Protein AF-A0A183LFC0-F1 (afdb_monomer_lite)

Foldseek 3Di:
DDDDDDPPPPPPVLVQAEAEAEEEDEDEQQPKDKAWDDDPDPDDPVVCVVCVGPIDIDGRDHQVNFAKDWDWDDDPSYIYIYIYGYHYDDDCPPPVPVPDDD

Sequence (102 aa):
MYIKTSTYVSLIEVTRNVYKTNMNISVKNGSMAELSCPIDIVLTRKDLLKTKALSLFLRPTLPDDEGEYRCTLTLKDRIHVHTVSLNISGKFINMILQNISM

Structure (mmCIF, N/CA/C/O backbone):
data_AF-A0A183LFC0-F1
#
_entry.id   AF-A0A183LFC0-F1
#
loop_
_atom_site.group_PDB
_atom_site.id
_atom_site.type_symbol
_atom_site.label_atom_id
_atom_site.label_alt_id
_atom_site.label_comp_id
_atom_site.label_asym_id
_atom_site.label_entity_id
_atom_site.label_seq_id
_atom_site.pdbx_PDB_ins_code
_atom_site.Cartn_x
_atom_site.Cartn_y
_atom_site.Cartn_z
_atom_site.occupancy
_atom_site.B_iso_or_equiv
_atom_site.auth_seq_id
_atom_site.auth_comp_id
_atom_site.auth_asym_id
_atom_site.auth_atom_id
_atom_site.pdbx_PDB_model_num
ATOM 1 N N . MET A 1 1 ? 7.400 -8.400 -62.452 1.00 34.62 1 MET A N 1
ATOM 2 C CA . MET A 1 1 ? 8.315 -7.851 -61.428 1.00 34.62 1 MET A CA 1
ATOM 3 C C . MET A 1 1 ? 7.450 -7.322 -60.295 1.00 34.62 1 MET A C 1
ATOM 5 O O . MET A 1 1 ? 6.806 -6.304 -60.482 1.00 34.62 1 MET A O 1
ATOM 9 N N . TYR A 1 2 ? 7.342 -8.053 -59.184 1.00 32.81 2 TYR A N 1
ATOM 10 C CA . TYR A 1 2 ? 6.585 -7.617 -58.005 1.00 32.81 2 TYR A CA 1
ATOM 11 C C . TYR A 1 2 ? 7.564 -7.499 -56.839 1.00 32.81 2 TYR A C 1
ATOM 13 O O . TYR A 1 2 ? 8.237 -8.468 -56.491 1.00 32.81 2 TYR A O 1
ATOM 21 N N . ILE A 1 3 ? 7.696 -6.288 -56.299 1.00 37.09 3 ILE A N 1
ATOM 22 C CA . ILE A 1 3 ? 8.578 -5.979 -55.173 1.00 37.09 3 ILE A CA 1
ATOM 23 C C . ILE A 1 3 ? 7.860 -6.412 -53.891 1.00 37.09 3 ILE A C 1
ATOM 25 O O . ILE A 1 3 ? 6.757 -5.959 -53.602 1.00 37.09 3 ILE A O 1
ATOM 29 N N . LYS A 1 4 ? 8.493 -7.312 -53.136 1.00 33.03 4 LYS A N 1
ATOM 30 C CA . LYS A 1 4 ? 8.038 -7.806 -51.834 1.00 33.03 4 LYS A CA 1
ATOM 31 C C . LYS A 1 4 ? 8.507 -6.813 -50.764 1.00 33.03 4 LYS A C 1
ATOM 33 O O . LYS A 1 4 ? 9.683 -6.817 -50.412 1.00 33.03 4 LYS A O 1
ATOM 38 N N . THR A 1 5 ? 7.635 -5.945 -50.259 1.00 35.81 5 THR A N 1
ATOM 39 C CA . THR A 1 5 ? 7.967 -5.091 -49.109 1.00 35.81 5 THR A CA 1
ATOM 40 C C . THR A 1 5 ? 7.733 -5.866 -47.817 1.00 35.81 5 THR A C 1
ATOM 42 O O . THR A 1 5 ? 6.610 -6.072 -47.371 1.00 35.81 5 THR A O 1
ATOM 45 N N . SER A 1 6 ? 8.829 -6.337 -47.225 1.00 36.72 6 SER A N 1
ATOM 46 C CA . SER A 1 6 ? 8.856 -6.873 -45.866 1.00 36.72 6 SER A CA 1
ATOM 47 C C . SER A 1 6 ? 8.892 -5.698 -44.888 1.00 36.72 6 SER A C 1
ATOM 49 O O . SER A 1 6 ? 9.941 -5.085 -44.698 1.00 36.72 6 SER A O 1
ATOM 51 N N . THR A 1 7 ? 7.759 -5.348 -44.281 1.00 32.56 7 THR A N 1
ATOM 52 C CA . THR A 1 7 ? 7.736 -4.447 -43.121 1.00 32.56 7 THR A CA 1
ATOM 53 C C . THR A 1 7 ? 8.273 -5.194 -41.909 1.00 32.56 7 THR A C 1
ATOM 55 O O . THR A 1 7 ? 7.578 -6.016 -41.314 1.00 32.56 7 THR A O 1
ATOM 58 N N . TYR A 1 8 ? 9.521 -4.910 -41.542 1.00 39.72 8 TYR A N 1
ATOM 59 C CA . TYR A 1 8 ? 10.058 -5.284 -40.240 1.00 39.72 8 TYR A CA 1
ATOM 60 C C . TYR A 1 8 ? 9.436 -4.360 -39.192 1.00 39.72 8 TYR A C 1
ATOM 62 O O . TYR A 1 8 ? 9.891 -3.236 -38.996 1.00 39.72 8 TYR A O 1
ATOM 70 N N . VAL A 1 9 ? 8.374 -4.822 -38.529 1.00 42.59 9 VAL A N 1
ATOM 71 C CA . VAL A 1 9 ? 7.991 -4.260 -37.232 1.00 42.59 9 VAL A CA 1
ATOM 72 C C . VAL A 1 9 ? 9.014 -4.800 -36.244 1.00 42.59 9 VAL A C 1
ATOM 74 O O . VAL A 1 9 ? 8.911 -5.933 -35.780 1.00 42.59 9 VAL A O 1
ATOM 77 N N . SER A 1 10 ? 10.059 -4.023 -35.977 1.00 41.94 10 SER A N 1
ATOM 78 C CA . SER A 1 10 ? 10.922 -4.286 -34.837 1.00 41.94 10 SER A CA 1
ATOM 79 C C . SER A 1 10 ? 10.080 -4.095 -33.577 1.00 41.94 10 SER A C 1
ATOM 81 O O . SER A 1 10 ? 9.819 -2.976 -33.139 1.00 41.94 10 SER A O 1
ATOM 83 N N . LEU A 1 11 ? 9.632 -5.210 -33.000 1.00 42.03 11 LEU A N 1
ATOM 84 C CA . LEU A 1 11 ? 9.254 -5.299 -31.595 1.00 42.03 11 LEU A CA 1
ATOM 85 C C . LEU A 1 11 ? 10.509 -4.962 -30.780 1.00 42.03 11 LEU A C 1
ATOM 87 O O . LEU A 1 11 ? 11.229 -5.845 -30.326 1.00 42.03 11 LEU A O 1
ATOM 91 N N . ILE A 1 12 ? 10.824 -3.674 -30.638 1.00 45.84 12 ILE A N 1
ATOM 92 C CA . ILE A 1 12 ? 11.696 -3.232 -29.558 1.00 45.84 12 ILE A CA 1
ATOM 93 C C . ILE A 1 12 ? 10.823 -3.362 -28.316 1.00 45.84 12 ILE A C 1
ATOM 95 O O . ILE A 1 12 ? 10.144 -2.420 -27.908 1.00 45.84 12 ILE A O 1
ATOM 99 N N . GLU A 1 13 ? 10.772 -4.567 -27.757 1.00 46.38 13 GLU A N 1
ATOM 100 C CA . GLU A 1 13 ? 10.342 -4.765 -26.385 1.00 46.38 13 GLU A CA 1
ATOM 101 C C . GLU A 1 13 ? 11.285 -3.923 -25.525 1.00 46.38 13 GLU A C 1
ATOM 103 O O . GLU A 1 13 ? 12.379 -4.356 -25.170 1.00 46.38 13 GLU A O 1
ATOM 108 N N . VAL A 1 14 ? 10.907 -2.677 -25.226 1.00 53.06 14 VAL A N 1
ATOM 109 C CA . VAL A 1 14 ? 11.556 -1.913 -24.162 1.00 53.06 14 VAL A CA 1
ATOM 110 C C . VAL A 1 14 ? 11.160 -2.624 -22.876 1.00 53.06 14 VAL A C 1
ATOM 112 O O . VAL A 1 14 ? 10.155 -2.296 -22.245 1.00 53.06 14 VAL A O 1
ATOM 115 N N . THR A 1 15 ? 11.901 -3.675 -22.538 1.00 52.88 15 THR A N 1
ATOM 116 C CA . THR A 1 15 ? 11.735 -4.453 -21.318 1.00 52.88 15 THR A CA 1
ATOM 117 C C . THR A 1 15 ? 12.111 -3.523 -20.170 1.00 52.88 15 THR A C 1
ATOM 119 O O . THR A 1 15 ? 13.269 -3.408 -19.777 1.00 52.88 15 THR A O 1
ATOM 122 N N . ARG A 1 16 ? 11.135 -2.755 -19.672 1.00 65.06 16 ARG A N 1
ATOM 123 C CA . ARG A 1 16 ? 11.334 -1.947 -18.468 1.00 65.06 16 ARG A CA 1
ATOM 124 C C . ARG A 1 16 ? 11.616 -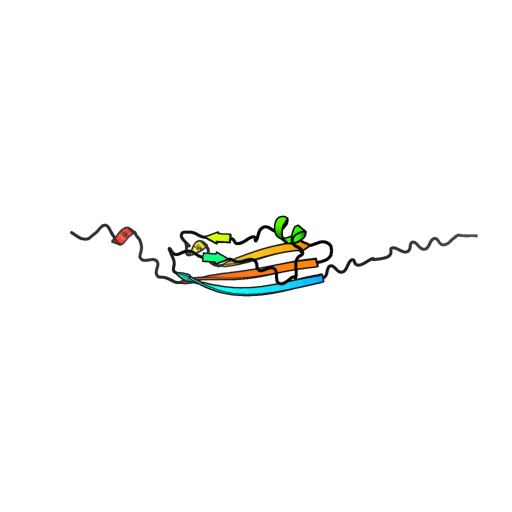2.908 -17.325 1.00 65.06 16 ARG A C 1
ATOM 126 O O . ARG A 1 16 ? 10.820 -3.809 -17.066 1.00 65.06 16 ARG A O 1
ATOM 133 N N . ASN A 1 17 ? 12.737 -2.717 -16.640 1.00 72.81 17 ASN A N 1
ATOM 134 C CA . ASN A 1 17 ? 13.094 -3.559 -15.507 1.00 72.81 17 ASN A CA 1
ATOM 135 C C . ASN A 1 17 ? 12.132 -3.261 -14.353 1.00 72.81 17 ASN A C 1
ATOM 137 O O . ASN A 1 17 ? 12.094 -2.134 -13.849 1.00 72.81 17 ASN A O 1
ATOM 141 N N . VAL A 1 18 ? 11.332 -4.257 -13.965 1.00 81.12 18 VAL A N 1
ATOM 142 C CA . VAL A 1 18 ? 10.356 -4.137 -12.877 1.00 81.12 18 VAL A CA 1
ATOM 143 C C . VAL A 1 18 ? 10.924 -4.769 -11.613 1.00 81.12 18 VAL A C 1
ATOM 145 O O . VAL A 1 18 ? 11.149 -5.975 -11.564 1.00 81.12 18 VAL A O 1
ATOM 148 N N . TYR A 1 19 ? 11.103 -3.960 -10.576 1.00 81.94 19 TYR A N 1
ATOM 149 C CA . TYR A 1 19 ? 11.536 -4.391 -9.251 1.00 81.94 19 TYR A CA 1
ATOM 150 C C . TYR A 1 19 ? 10.334 -4.384 -8.312 1.00 81.94 19 TYR A C 1
ATOM 152 O O . TYR A 1 19 ? 9.607 -3.392 -8.255 1.00 81.94 19 TYR A O 1
ATOM 160 N N . LYS A 1 20 ? 10.108 -5.488 -7.594 1.00 88.88 20 LYS A N 1
ATOM 161 C CA . LYS A 1 20 ? 8.964 -5.648 -6.690 1.00 88.88 20 LYS A CA 1
ATOM 162 C C . LYS A 1 20 ? 9.435 -5.973 -5.281 1.00 88.88 20 LYS A C 1
ATOM 164 O O . LYS A 1 20 ? 10.246 -6.878 -5.110 1.00 88.88 20 LYS A O 1
ATOM 169 N N . THR A 1 21 ? 8.896 -5.275 -4.292 1.00 88.31 21 THR A N 1
ATOM 170 C CA . THR A 1 21 ? 9.117 -5.557 -2.869 1.00 88.31 21 THR A CA 1
ATOM 171 C C . THR A 1 21 ? 7.778 -5.578 -2.141 1.00 88.31 21 THR A C 1
ATOM 173 O O . THR A 1 21 ? 6.858 -4.851 -2.509 1.00 88.31 21 THR A O 1
ATOM 176 N N . ASN A 1 22 ? 7.659 -6.429 -1.123 1.00 91.25 22 ASN A N 1
ATOM 177 C CA . ASN A 1 22 ? 6.440 -6.568 -0.330 1.00 91.25 22 ASN A CA 1
ATOM 178 C C . ASN A 1 22 ? 6.784 -6.443 1.153 1.00 91.25 22 ASN A C 1
ATOM 180 O O . ASN A 1 22 ? 7.803 -6.978 1.594 1.00 91.25 22 ASN A O 1
ATOM 184 N N . MET A 1 23 ? 5.933 -5.766 1.913 1.00 91.12 23 MET A N 1
ATOM 185 C CA . MET A 1 23 ? 6.056 -5.612 3.357 1.00 91.12 23 MET A CA 1
ATOM 186 C C . MET A 1 23 ? 4.702 -5.860 4.009 1.00 91.12 23 MET A C 1
ATOM 188 O O . MET A 1 23 ? 3.677 -5.439 3.488 1.00 91.12 23 MET A O 1
ATOM 192 N N . ASN A 1 24 ? 4.702 -6.521 5.161 1.00 95.19 24 ASN A N 1
ATOM 193 C CA . ASN A 1 24 ? 3.500 -6.713 5.961 1.00 95.19 24 ASN A CA 1
ATOM 194 C C . ASN A 1 24 ? 3.684 -5.960 7.268 1.00 95.19 24 ASN A C 1
ATOM 196 O O . ASN A 1 24 ? 4.691 -6.156 7.952 1.00 95.19 24 ASN A O 1
ATOM 200 N N . ILE A 1 25 ? 2.718 -5.120 7.618 1.00 94.06 25 ILE A N 1
ATOM 201 C CA . ILE A 1 25 ? 2.730 -4.406 8.889 1.00 94.06 25 ILE A CA 1
ATOM 202 C C . ILE A 1 25 ? 1.415 -4.622 9.615 1.00 94.06 25 ILE A C 1
ATOM 204 O O . ILE A 1 25 ? 0.359 -4.739 8.997 1.00 94.06 25 ILE A O 1
ATOM 208 N N . SER A 1 26 ? 1.477 -4.640 10.943 1.00 95.62 26 SER A N 1
ATOM 209 C CA . SER A 1 26 ? 0.278 -4.572 11.759 1.00 95.62 26 SER A CA 1
ATOM 210 C C . SER A 1 26 ? 0.375 -3.448 12.769 1.00 95.62 26 SER A C 1
ATOM 212 O O . SER A 1 26 ? 1.376 -3.302 13.469 1.00 95.62 26 SER A O 1
ATOM 214 N N . VAL A 1 27 ? -0.681 -2.649 12.824 1.00 94.69 27 VAL A N 1
ATOM 215 C CA . VAL A 1 27 ? -0.803 -1.491 13.710 1.00 94.69 27 VAL A CA 1
ATOM 216 C C . VAL A 1 27 ? -2.091 -1.608 14.512 1.00 94.69 27 VAL A C 1
ATOM 218 O O . VAL A 1 27 ? -2.965 -2.414 14.190 1.00 94.69 27 VAL A O 1
ATOM 221 N N . LYS A 1 28 ? -2.217 -0.831 15.588 1.00 94.19 28 LYS A N 1
ATOM 222 C CA . LYS A 1 28 ? -3.435 -0.834 16.406 1.00 94.19 28 LYS A CA 1
ATOM 223 C C . LYS A 1 28 ? -4.501 0.075 15.789 1.00 94.19 28 LYS A C 1
ATOM 225 O O . LYS A 1 28 ? -4.155 1.114 15.231 1.00 94.19 28 LYS A O 1
ATOM 230 N N . ASN A 1 29 ? -5.779 -0.264 15.923 1.00 93.56 29 ASN A N 1
ATOM 231 C CA . ASN A 1 29 ? -6.883 0.650 15.619 1.00 93.56 29 ASN A CA 1
ATOM 232 C C . ASN A 1 29 ? -6.735 1.945 16.444 1.00 93.56 29 ASN A C 1
ATOM 234 O O . ASN A 1 29 ? -6.395 1.886 17.628 1.00 93.56 29 ASN A O 1
ATOM 238 N N . GLY A 1 30 ? -6.954 3.100 15.819 1.00 91.25 30 GLY A N 1
ATOM 239 C CA . GLY A 1 30 ? -6.787 4.414 16.436 1.00 91.25 30 GLY A CA 1
ATOM 240 C C . GLY A 1 30 ? -5.341 4.911 16.518 1.00 91.25 30 GLY A C 1
ATOM 241 O O . GLY A 1 30 ? -5.103 5.963 17.108 1.00 91.25 30 GLY A O 1
ATOM 242 N N . SER A 1 31 ? -4.365 4.175 15.972 1.00 93.62 31 SER A N 1
ATOM 243 C CA . SER A 1 31 ? -2.947 4.556 16.028 1.00 93.62 31 SER A CA 1
ATOM 244 C C . SER A 1 31 ? -2.486 5.260 14.744 1.00 93.62 31 SER A C 1
ATOM 246 O O . SER A 1 31 ? -3.301 5.705 13.938 1.00 93.62 31 SER A O 1
ATOM 248 N N . MET A 1 32 ? -1.172 5.427 14.585 1.00 93.88 32 MET A N 1
ATOM 249 C CA . MET A 1 32 ? -0.558 5.947 13.365 1.00 93.88 32 MET A CA 1
ATOM 250 C C . MET A 1 32 ? 0.080 4.794 12.596 1.00 93.88 32 MET A C 1
ATOM 252 O O . MET A 1 32 ? 0.881 4.055 13.169 1.00 93.88 32 MET A O 1
ATOM 256 N N . ALA A 1 33 ? -0.200 4.706 11.298 1.00 92.81 33 ALA A N 1
ATOM 257 C CA . ALA A 1 33 ? 0.594 3.904 10.372 1.00 92.81 33 ALA A CA 1
ATOM 258 C C . ALA A 1 33 ? 1.435 4.817 9.478 1.00 92.81 33 ALA A C 1
ATOM 260 O O . ALA A 1 33 ? 0.914 5.773 8.900 1.00 92.81 33 ALA A O 1
ATOM 261 N N . GLU A 1 34 ? 2.722 4.503 9.349 1.00 91.81 34 GLU A N 1
ATOM 262 C CA . GLU A 1 34 ? 3.583 5.033 8.295 1.00 91.81 34 GLU A CA 1
ATOM 263 C C . GLU A 1 34 ? 3.845 3.920 7.279 1.00 91.81 34 GLU A C 1
ATOM 265 O O . GLU A 1 34 ? 4.451 2.899 7.602 1.00 91.81 34 GLU A O 1
ATOM 270 N N . LEU A 1 35 ? 3.382 4.120 6.048 1.00 89.81 35 LEU A N 1
ATOM 271 C CA . LEU A 1 35 ? 3.632 3.230 4.921 1.00 89.81 35 LEU A CA 1
ATOM 272 C C . LEU A 1 35 ? 4.781 3.830 4.113 1.00 89.81 35 LEU A C 1
ATOM 274 O O . LEU A 1 35 ? 4.570 4.652 3.215 1.00 89.81 35 LEU A O 1
ATOM 278 N N . SER A 1 36 ? 6.008 3.481 4.490 1.00 81.94 36 SER A N 1
ATOM 279 C CA . SER A 1 36 ? 7.202 3.964 3.803 1.00 81.94 36 SER A CA 1
ATOM 280 C C . SER A 1 36 ? 7.294 3.359 2.400 1.00 81.94 36 SER A C 1
ATOM 282 O O . SER A 1 36 ? 7.062 2.170 2.207 1.00 81.94 36 SER A O 1
ATOM 284 N N . CYS A 1 37 ? 7.683 4.171 1.419 1.00 79.50 37 CYS A N 1
ATOM 285 C CA . CYS A 1 37 ? 8.033 3.711 0.076 1.00 79.50 37 CYS A CA 1
ATOM 286 C C . CYS A 1 37 ? 9.561 3.792 -0.084 1.00 79.50 37 CYS A C 1
ATOM 288 O O . CYS A 1 37 ? 10.071 4.820 -0.549 1.00 79.50 37 CYS A O 1
ATOM 290 N N . PRO A 1 38 ? 10.317 2.776 0.376 1.00 68.81 38 PRO A N 1
ATOM 291 C CA . PRO A 1 38 ? 11.769 2.812 0.324 1.00 68.81 38 PRO A CA 1
ATOM 292 C C . PRO A 1 38 ? 12.253 2.776 -1.126 1.00 68.81 38 PRO A C 1
ATOM 294 O O . PRO A 1 38 ? 11.734 2.039 -1.968 1.00 68.81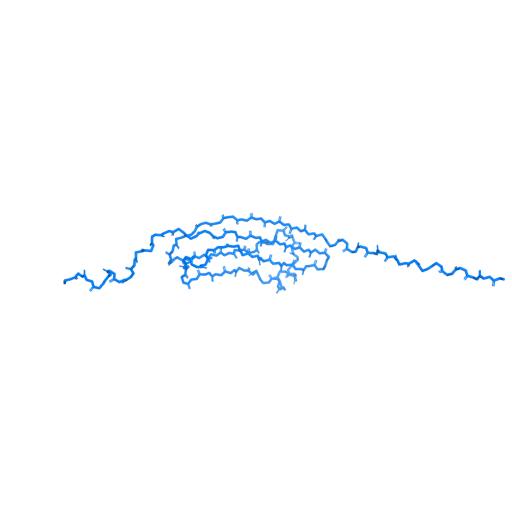 38 PRO A O 1
ATOM 297 N N . ILE A 1 39 ? 13.278 3.575 -1.412 1.00 66.94 39 ILE A N 1
ATOM 298 C CA . ILE A 1 39 ? 13.981 3.544 -2.690 1.00 66.94 39 ILE A CA 1
ATOM 299 C C . ILE A 1 39 ? 15.370 2.962 -2.439 1.00 66.94 39 ILE A C 1
ATOM 301 O O . ILE A 1 39 ? 16.294 3.696 -2.102 1.00 66.94 39 ILE A O 1
ATOM 305 N N . ASP A 1 40 ? 15.528 1.653 -2.643 1.00 56.03 40 ASP A N 1
ATOM 306 C CA . ASP A 1 40 ? 16.816 0.940 -2.522 1.00 56.03 40 ASP A CA 1
ATOM 307 C C . ASP A 1 40 ? 17.719 1.147 -3.750 1.00 56.03 40 ASP A C 1
ATOM 309 O O . ASP A 1 40 ? 18.377 0.238 -4.256 1.00 56.03 40 ASP A O 1
ATOM 313 N N . ILE A 1 41 ? 17.725 2.359 -4.291 1.00 57.56 41 ILE A N 1
ATOM 314 C CA . ILE A 1 41 ? 18.581 2.735 -5.407 1.00 57.56 41 ILE A CA 1
ATOM 315 C C . ILE A 1 41 ? 19.533 3.780 -4.852 1.00 57.56 41 ILE A C 1
ATOM 317 O O . ILE A 1 41 ? 19.097 4.725 -4.197 1.00 57.56 41 ILE A O 1
ATOM 321 N N . VAL A 1 42 ? 20.828 3.645 -5.138 1.00 54.97 42 VAL A N 1
ATOM 322 C CA . VAL A 1 42 ? 21.794 4.732 -4.943 1.00 54.97 42 VAL A CA 1
ATOM 323 C C . VAL A 1 42 ? 21.388 5.873 -5.883 1.00 54.97 42 VAL A C 1
ATOM 325 O O . VAL A 1 42 ? 21.821 5.952 -7.031 1.00 54.97 42 VAL A O 1
ATOM 328 N N . LEU A 1 43 ? 20.453 6.703 -5.429 1.00 57.66 43 LEU A N 1
ATOM 329 C CA . LEU A 1 43 ? 19.940 7.850 -6.154 1.00 57.66 43 LEU A CA 1
ATOM 330 C C . LEU A 1 43 ? 20.937 8.995 -6.016 1.00 57.66 43 LEU A C 1
ATOM 332 O O . LEU A 1 43 ? 21.432 9.293 -4.928 1.00 57.66 43 LEU A O 1
ATOM 336 N N . THR A 1 44 ? 21.213 9.687 -7.118 1.00 60.91 44 THR A N 1
ATOM 337 C CA . THR A 1 44 ? 21.982 10.929 -7.037 1.00 60.91 44 THR A CA 1
ATOM 338 C C . THR A 1 44 ? 21.154 12.000 -6.313 1.00 60.91 44 THR A C 1
ATOM 340 O O . THR A 1 44 ? 19.923 11.969 -6.329 1.00 60.91 44 THR A O 1
ATOM 343 N N . ARG A 1 45 ? 21.795 13.010 -5.705 1.00 57.59 45 ARG A N 1
ATOM 344 C CA . ARG A 1 45 ? 21.101 14.109 -4.992 1.00 57.5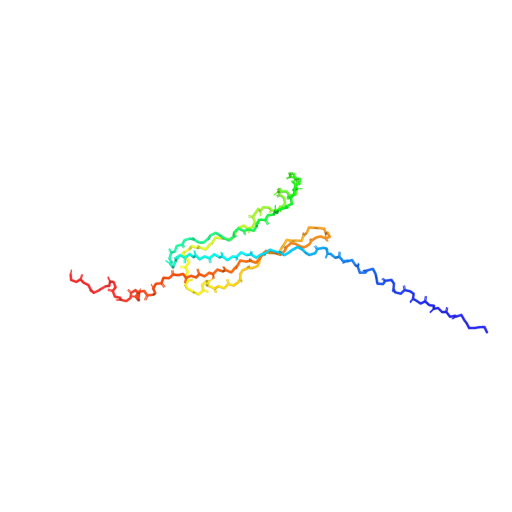9 45 ARG A CA 1
ATOM 345 C C . ARG A 1 45 ? 20.012 14.798 -5.836 1.00 57.59 45 ARG A C 1
ATOM 347 O O . ARG A 1 45 ? 19.016 15.261 -5.290 1.00 57.59 45 ARG A O 1
ATOM 354 N N . LYS A 1 46 ? 20.183 14.852 -7.164 1.00 60.69 46 LYS A N 1
ATOM 355 C CA . LYS A 1 46 ? 19.183 15.389 -8.106 1.00 60.69 46 LYS A CA 1
ATOM 356 C C . LYS A 1 46 ? 17.952 14.494 -8.244 1.00 60.69 46 LYS A C 1
ATOM 358 O O . LYS A 1 46 ? 16.855 15.022 -8.406 1.00 60.69 46 LYS A O 1
ATOM 363 N N . ASP A 1 47 ? 18.126 13.179 -8.179 1.00 59.72 47 ASP A N 1
ATOM 364 C CA . ASP A 1 47 ? 17.019 12.227 -8.222 1.00 59.72 47 ASP A CA 1
ATOM 365 C C . ASP A 1 47 ? 16.269 12.229 -6.884 1.00 59.72 47 ASP A C 1
ATOM 367 O O . ASP A 1 47 ? 15.048 12.323 -6.893 1.00 59.72 47 ASP A O 1
ATOM 371 N N . LEU A 1 48 ? 16.987 12.306 -5.752 1.00 55.88 48 LEU A N 1
ATOM 372 C CA . LEU A 1 48 ? 16.404 12.441 -4.405 1.00 55.88 48 LEU A CA 1
ATOM 373 C C . LEU A 1 48 ? 15.506 13.682 -4.249 1.00 55.88 48 LEU A C 1
ATOM 375 O O . LEU A 1 48 ? 14.441 13.611 -3.641 1.00 55.88 48 LEU A O 1
ATOM 379 N N . LEU A 1 49 ? 15.912 14.826 -4.818 1.00 56.53 49 LEU A N 1
ATOM 380 C CA . LEU A 1 49 ? 15.113 16.061 -4.799 1.00 56.53 49 LEU A CA 1
ATOM 381 C C . LEU A 1 49 ? 13.852 15.971 -5.675 1.00 56.53 49 LEU A C 1
ATOM 383 O O . LEU A 1 49 ? 12.877 16.674 -5.413 1.00 56.53 49 LEU A O 1
ATOM 387 N N . LYS A 1 50 ? 13.858 15.109 -6.701 1.00 57.00 50 LYS A N 1
ATOM 388 C CA . LYS A 1 50 ? 12.686 14.833 -7.543 1.00 57.00 50 LYS A CA 1
ATOM 389 C C . LYS A 1 50 ? 11.761 13.787 -6.925 1.00 57.00 50 LYS A C 1
ATOM 391 O O . LYS A 1 50 ? 10.556 13.865 -7.130 1.00 57.00 50 LYS A O 1
ATOM 396 N N . THR A 1 51 ? 12.305 12.827 -6.179 1.00 56.53 51 THR A N 1
ATOM 397 C CA . THR A 1 51 ? 11.585 11.645 -5.690 1.00 56.53 51 THR A CA 1
ATOM 398 C C . THR A 1 51 ? 11.050 11.779 -4.269 1.00 56.53 51 THR A C 1
ATOM 400 O O . THR A 1 51 ? 10.811 10.728 -3.683 1.00 56.53 51 THR A O 1
ATOM 403 N N . LYS A 1 52 ? 10.920 13.008 -3.714 1.00 55.34 52 LYS A N 1
ATOM 404 C CA . LYS A 1 52 ? 10.389 13.324 -2.360 1.00 55.34 52 LYS A CA 1
ATOM 405 C C . LYS A 1 52 ? 9.720 12.095 -1.741 1.00 55.34 52 LYS A C 1
ATOM 407 O O . LYS A 1 52 ? 8.636 11.745 -2.195 1.00 55.34 52 LYS A O 1
ATOM 412 N N . ALA A 1 53 ? 10.411 11.421 -0.817 1.00 59.81 53 ALA A N 1
ATOM 413 C CA . ALA A 1 53 ? 10.020 10.108 -0.307 1.00 59.81 53 ALA A CA 1
ATOM 414 C C . ALA A 1 53 ? 8.502 10.046 -0.067 1.00 59.81 53 ALA A C 1
ATOM 416 O O . ALA A 1 53 ? 7.968 10.785 0.760 1.00 59.81 53 ALA A O 1
ATOM 417 N N . LEU A 1 54 ? 7.805 9.233 -0.865 1.00 70.06 54 LEU A N 1
ATOM 418 C CA . LEU A 1 54 ? 6.348 9.131 -0.846 1.00 70.06 54 LEU A CA 1
ATOM 419 C C . LEU A 1 54 ? 5.939 8.167 0.275 1.00 70.06 54 LEU A C 1
ATOM 421 O O . LEU A 1 54 ? 5.506 7.052 0.001 1.00 70.06 54 LEU A O 1
ATOM 425 N N . SER A 1 55 ? 6.135 8.567 1.533 1.00 79.56 55 SER A N 1
ATOM 426 C CA . SER A 1 55 ? 5.535 7.863 2.673 1.00 79.56 55 SER A CA 1
ATOM 427 C C . SER A 1 55 ? 4.080 8.307 2.831 1.00 79.56 55 SER A C 1
ATOM 429 O O . SER A 1 55 ? 3.796 9.508 2.853 1.00 79.56 55 SER A O 1
ATOM 431 N N . LEU A 1 56 ? 3.158 7.353 2.960 1.00 86.69 56 LEU A N 1
ATOM 432 C CA . LEU A 1 56 ? 1.763 7.624 3.317 1.00 86.69 56 LEU A CA 1
ATOM 433 C C . LEU A 1 56 ? 1.595 7.497 4.834 1.00 86.69 56 LEU A C 1
ATOM 435 O O . LEU A 1 56 ? 2.048 6.524 5.430 1.00 86.69 56 LEU A O 1
ATOM 439 N N . PHE A 1 57 ? 0.927 8.468 5.455 1.00 90.69 57 PHE A N 1
ATOM 440 C CA . PHE A 1 57 ? 0.626 8.457 6.886 1.00 90.69 57 PHE A CA 1
ATOM 441 C C . PHE A 1 57 ? -0.886 8.375 7.104 1.00 90.69 57 PHE A C 1
ATOM 443 O O . PHE A 1 57 ? -1.608 9.269 6.667 1.00 90.69 57 PHE A O 1
ATOM 450 N N . LEU A 1 58 ? -1.348 7.350 7.821 1.00 91.56 58 LEU A N 1
ATOM 451 C CA . LEU A 1 58 ? -2.751 7.184 8.221 1.00 91.56 58 LEU A CA 1
ATOM 452 C C . LEU A 1 58 ? -2.897 7.523 9.705 1.00 91.56 58 LEU A C 1
ATOM 454 O O . LEU A 1 58 ? -2.196 6.942 10.540 1.00 91.56 58 LEU A O 1
ATOM 458 N N . ARG A 1 59 ? -3.753 8.504 10.024 1.00 93.56 59 ARG A N 1
ATOM 459 C CA . ARG A 1 59 ? -3.994 9.005 11.387 1.00 93.56 59 ARG A CA 1
ATOM 460 C C . ARG A 1 59 ? -5.418 9.567 11.550 1.00 93.56 59 ARG A C 1
ATOM 462 O O . ARG A 1 59 ? -5.713 10.574 10.906 1.00 9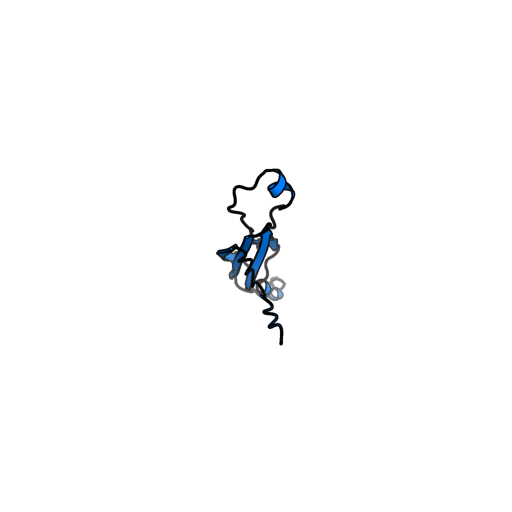3.56 59 ARG A O 1
ATOM 469 N N . PRO A 1 60 ? -6.237 9.030 12.474 1.00 93.44 60 PRO A N 1
ATOM 470 C CA . PRO A 1 60 ? -6.079 7.716 13.104 1.00 93.44 60 PRO A CA 1
ATOM 471 C C . PRO A 1 60 ? -6.279 6.603 12.071 1.00 93.44 60 PRO A C 1
ATOM 473 O O . PRO A 1 60 ? -6.985 6.801 11.089 1.00 93.44 60 PRO A O 1
ATOM 476 N N . THR A 1 61 ? -5.687 5.438 12.302 1.00 93.31 61 THR A N 1
ATOM 477 C CA . THR A 1 61 ? -6.046 4.240 11.541 1.00 93.31 61 THR A CA 1
ATOM 478 C C . THR A 1 61 ? -7.422 3.733 11.957 1.00 93.31 61 THR A C 1
ATOM 480 O O . THR A 1 61 ? -7.740 3.695 13.148 1.00 93.31 61 THR A O 1
ATOM 483 N N . LEU A 1 62 ? -8.214 3.307 10.982 1.00 93.94 62 LEU A N 1
ATOM 484 C CA . LEU A 1 62 ? -9.523 2.685 11.137 1.00 93.94 62 LEU A CA 1
ATOM 485 C C . LEU A 1 62 ? -9.481 1.251 10.601 1.00 93.94 62 LEU A C 1
ATOM 487 O O . LEU A 1 62 ? -8.642 0.948 9.761 1.00 93.94 62 LEU A O 1
ATOM 491 N N . PRO A 1 63 ? -10.376 0.350 11.030 1.00 92.19 63 PRO A N 1
ATOM 492 C CA . PRO A 1 63 ? -10.384 -1.018 10.505 1.00 92.19 63 PRO A CA 1
ATOM 493 C C . PRO A 1 63 ? -10.650 -1.093 8.997 1.00 92.19 63 PRO A C 1
ATOM 495 O O . PRO A 1 63 ? -10.137 -1.991 8.344 1.00 92.19 63 PRO A O 1
ATOM 498 N N . ASP A 1 64 ? -11.350 -0.103 8.439 1.00 93.69 64 ASP A N 1
ATOM 499 C CA . ASP A 1 64 ? -11.571 0.025 6.993 1.00 93.69 64 ASP A CA 1
ATOM 500 C C . ASP A 1 64 ? -10.307 0.456 6.217 1.00 93.69 64 ASP A C 1
ATOM 502 O O . ASP A 1 64 ? -10.296 0.391 4.990 1.00 93.69 64 ASP A O 1
ATOM 506 N N . ASP A 1 65 ? -9.238 0.872 6.909 1.00 94.38 65 ASP A N 1
ATOM 507 C CA . ASP A 1 65 ? -7.926 1.119 6.295 1.00 94.38 65 ASP A CA 1
ATOM 508 C C . ASP A 1 65 ? -7.140 -0.189 6.055 1.00 94.38 65 ASP A C 1
ATOM 510 O O . ASP A 1 65 ? -6.052 -0.164 5.484 1.00 94.38 65 ASP A O 1
ATOM 514 N N . GLU A 1 66 ? -7.629 -1.345 6.515 1.00 95.50 66 GLU A N 1
ATOM 515 C CA . GLU A 1 66 ? -6.988 -2.636 6.250 1.00 95.50 66 GLU A CA 1
ATOM 516 C C . GLU A 1 66 ? -6.976 -2.960 4.748 1.00 95.50 66 GLU A C 1
ATOM 518 O O . GLU A 1 66 ? -7.992 -2.868 4.058 1.00 95.50 66 GLU A O 1
ATOM 523 N N . GLY A 1 67 ? -5.817 -3.375 4.231 1.00 95.88 67 GLY A N 1
ATOM 524 C CA . GLY A 1 67 ? -5.688 -3.737 2.823 1.00 95.88 67 GLY A CA 1
ATOM 525 C C . GLY A 1 67 ? -4.284 -3.591 2.252 1.00 95.88 67 GLY A C 1
ATOM 526 O O . GLY A 1 67 ? -3.297 -3.386 2.962 1.00 95.88 67 GLY A O 1
ATOM 527 N N . GLU A 1 68 ? -4.196 -3.720 0.930 1.00 96.06 68 GLU A N 1
ATOM 528 C CA . GLU A 1 68 ? -2.945 -3.589 0.187 1.00 96.06 68 GLU A CA 1
ATOM 529 C C . GLU A 1 68 ? -2.764 -2.172 -0.359 1.00 96.06 68 GLU A C 1
ATOM 531 O O . GLU A 1 68 ? -3.561 -1.669 -1.154 1.00 96.06 68 GLU A O 1
ATOM 536 N N . TYR A 1 69 ? -1.643 -1.556 -0.003 1.00 93.50 69 TYR A N 1
ATOM 537 C CA . TYR A 1 69 ? -1.209 -0.268 -0.521 1.00 93.50 69 TYR A CA 1
ATOM 538 C C . TYR A 1 69 ? -0.037 -0.476 -1.469 1.00 93.50 69 TYR A C 1
ATOM 540 O O . TYR A 1 69 ? 0.921 -1.169 -1.141 1.00 93.50 69 TYR A O 1
ATOM 548 N N . ARG A 1 70 ? -0.070 0.153 -2.645 1.00 90.19 70 ARG A N 1
ATOM 549 C CA . ARG A 1 70 ? 1.030 0.092 -3.618 1.00 90.19 70 ARG A CA 1
ATOM 550 C C . ARG A 1 70 ? 1.572 1.474 -3.917 1.00 90.19 70 ARG A C 1
ATOM 552 O O . ARG A 1 70 ? 0.848 2.317 -4.439 1.00 90.19 70 ARG A O 1
ATOM 559 N N . CYS A 1 71 ? 2.870 1.668 -3.706 1.00 85.88 71 CYS A N 1
ATOM 560 C CA . CYS A 1 71 ? 3.590 2.772 -4.326 1.00 85.88 71 CYS A CA 1
ATOM 561 C C . CYS A 1 71 ? 4.307 2.277 -5.589 1.00 85.88 71 CYS A C 1
ATOM 563 O O . CYS A 1 71 ? 4.928 1.214 -5.615 1.00 85.88 71 CYS A O 1
ATOM 565 N N . THR A 1 72 ? 4.176 3.041 -6.674 1.00 84.31 72 THR A N 1
ATOM 566 C CA . THR A 1 72 ? 4.820 2.750 -7.959 1.00 84.31 72 THR A CA 1
ATOM 567 C C . THR A 1 72 ? 5.675 3.940 -8.362 1.00 84.31 72 THR A C 1
ATOM 569 O O . THR A 1 72 ? 5.162 5.035 -8.582 1.00 84.31 72 THR A O 1
ATOM 572 N N . LEU A 1 73 ? 6.981 3.723 -8.479 1.00 80.19 73 LEU A N 1
ATOM 573 C CA . LEU A 1 73 ? 7.946 4.721 -8.919 1.00 80.19 73 LEU A CA 1
ATOM 574 C C . LEU A 1 73 ? 8.448 4.359 -10.310 1.00 80.19 73 LEU A C 1
ATOM 576 O O . LEU A 1 73 ? 8.989 3.276 -10.526 1.00 80.19 73 LEU A O 1
ATOM 580 N N . THR A 1 74 ? 8.288 5.283 -11.252 1.00 78.50 74 THR A N 1
ATOM 581 C CA . THR A 1 74 ? 8.800 5.128 -12.617 1.00 78.50 74 THR A CA 1
ATOM 582 C C . THR A 1 74 ? 10.023 6.020 -12.796 1.00 78.50 74 THR A C 1
ATOM 584 O O . THR A 1 74 ? 9.927 7.243 -12.726 1.00 78.50 74 THR A O 1
ATOM 587 N N . LEU A 1 75 ? 11.181 5.402 -13.017 1.00 76.12 75 LEU A N 1
ATOM 588 C CA . LEU A 1 75 ? 12.486 6.048 -13.141 1.00 76.12 75 LEU A CA 1
ATOM 589 C C . LEU A 1 75 ? 13.121 5.643 -14.471 1.00 76.12 75 LEU A C 1
ATOM 591 O O . LEU A 1 75 ? 13.754 4.593 -14.558 1.00 76.12 75 LEU A O 1
ATOM 595 N N . LYS A 1 76 ? 12.972 6.487 -15.500 1.00 76.88 76 LYS A N 1
ATOM 596 C CA . LYS A 1 76 ? 13.433 6.215 -16.877 1.00 76.88 76 LYS A CA 1
ATOM 597 C C . LYS A 1 76 ? 12.946 4.840 -17.369 1.00 76.88 76 LYS A C 1
ATOM 599 O O . LYS A 1 76 ? 11.776 4.704 -17.716 1.00 76.88 76 LYS A O 1
ATOM 604 N N . ASP A 1 77 ? 13.813 3.832 -17.316 1.00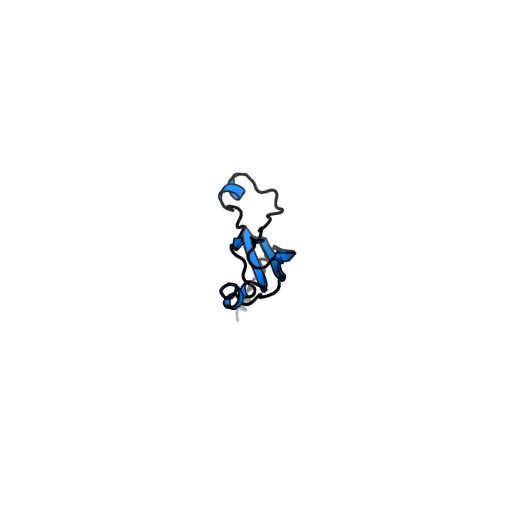 75.88 77 ASP A N 1
ATOM 605 C CA . ASP A 1 77 ? 13.581 2.471 -17.817 1.00 75.88 77 ASP A CA 1
ATOM 606 C C . ASP A 1 77 ? 13.316 1.450 -16.699 1.00 75.88 77 ASP A C 1
ATOM 608 O O . ASP A 1 77 ? 13.297 0.240 -16.933 1.00 75.88 77 ASP A O 1
ATOM 612 N N . ARG A 1 78 ? 13.140 1.924 -15.461 1.00 77.62 78 ARG A N 1
ATOM 613 C CA . ARG A 1 78 ? 12.888 1.099 -14.277 1.00 77.62 78 ARG A CA 1
ATOM 614 C C . ARG A 1 78 ? 11.541 1.439 -13.664 1.00 77.62 78 ARG A C 1
ATOM 616 O O . ARG A 1 78 ? 11.179 2.610 -13.548 1.00 77.62 78 ARG A O 1
ATOM 623 N N . ILE A 1 79 ? 10.828 0.409 -13.231 1.00 83.75 79 ILE A N 1
ATOM 624 C CA . ILE A 1 79 ? 9.600 0.540 -12.450 1.00 83.75 79 ILE A CA 1
ATOM 625 C C . ILE A 1 79 ? 9.842 -0.157 -11.116 1.00 83.75 79 ILE A C 1
ATOM 627 O O . ILE A 1 79 ? 10.121 -1.351 -11.085 1.00 83.75 79 ILE A O 1
ATOM 631 N N . HIS A 1 80 ? 9.735 0.582 -10.018 1.00 81.69 80 HIS A N 1
ATOM 632 C CA . HIS A 1 80 ? 9.781 0.030 -8.668 1.00 81.69 80 HIS A CA 1
ATOM 633 C C . HIS A 1 80 ? 8.361 -0.008 -8.118 1.00 81.69 80 HIS A C 1
ATOM 635 O O . HIS A 1 80 ? 7.696 1.024 -8.051 1.00 81.69 80 HIS A O 1
ATOM 641 N N . VAL A 1 81 ? 7.893 -1.197 -7.761 1.00 86.56 81 VAL A N 1
ATOM 642 C CA . VAL A 1 81 ? 6.593 -1.415 -7.131 1.00 86.56 81 VAL A CA 1
ATOM 643 C C . VAL A 1 81 ? 6.852 -1.922 -5.723 1.00 86.56 81 VAL A C 1
ATOM 645 O O . VAL A 1 81 ? 7.401 -3.009 -5.558 1.00 86.56 81 VAL A O 1
ATOM 648 N N . HIS A 1 82 ? 6.459 -1.150 -4.718 1.00 88.12 82 HIS A N 1
ATOM 649 C CA . HIS A 1 82 ? 6.478 -1.602 -3.334 1.00 88.12 82 HIS A CA 1
ATOM 650 C C . HIS A 1 82 ? 5.043 -1.721 -2.833 1.00 88.12 82 HIS A C 1
ATOM 652 O O . HIS A 1 82 ? 4.259 -0.773 -2.935 1.00 88.12 82 HIS A O 1
ATOM 658 N N . THR A 1 83 ? 4.702 -2.911 -2.352 1.00 92.06 83 THR A N 1
ATOM 659 C CA . THR A 1 83 ? 3.388 -3.236 -1.804 1.00 92.06 83 THR A CA 1
ATOM 660 C C . THR A 1 83 ? 3.500 -3.364 -0.293 1.00 92.06 83 THR A C 1
ATOM 662 O O . THR A 1 83 ? 4.362 -4.087 0.204 1.00 92.06 83 THR A O 1
ATOM 665 N N . VAL A 1 84 ? 2.612 -2.698 0.435 1.00 93.44 84 VAL A N 1
ATOM 666 C CA . VAL A 1 84 ? 2.463 -2.834 1.881 1.00 93.44 84 VAL A CA 1
ATOM 667 C C . VAL A 1 84 ? 1.097 -3.439 2.173 1.00 93.44 84 VAL A C 1
ATOM 669 O O . VAL A 1 84 ? 0.078 -2.831 1.855 1.00 93.44 84 VAL A O 1
ATOM 672 N N . SER A 1 85 ? 1.073 -4.615 2.791 1.00 96.56 85 SER A N 1
ATOM 673 C CA . SER A 1 85 ? -0.139 -5.197 3.367 1.00 96.56 85 SER A CA 1
ATOM 674 C C . SER A 1 85 ? -0.305 -4.644 4.781 1.00 96.56 85 SER A C 1
ATOM 676 O O . SER A 1 85 ? 0.508 -4.934 5.667 1.00 96.56 85 SER A O 1
ATOM 678 N N . LEU A 1 86 ? -1.326 -3.818 4.987 1.00 96.00 86 LEU A N 1
ATOM 679 C CA . LEU A 1 86 ? -1.655 -3.209 6.270 1.00 96.00 86 LEU A CA 1
ATOM 680 C C . LEU A 1 86 ? -2.727 -4.039 6.971 1.00 96.00 86 LEU A C 1
ATOM 682 O O . LEU A 1 86 ? -3.825 -4.160 6.448 1.00 96.00 86 LEU A O 1
ATOM 686 N N . ASN A 1 87 ? -2.415 -4.558 8.159 1.00 96.12 87 ASN A N 1
ATOM 687 C CA . ASN A 1 87 ? -3.362 -5.249 9.036 1.00 96.12 87 ASN A CA 1
ATOM 688 C C . ASN A 1 87 ? -3.695 -4.386 10.260 1.00 96.12 87 ASN A C 1
ATOM 690 O O . ASN A 1 87 ? -2.791 -3.994 11.015 1.00 96.12 87 ASN A O 1
ATOM 694 N N . ILE A 1 88 ? -4.978 -4.135 10.512 1.00 94.81 88 ILE A N 1
ATOM 695 C CA . ILE A 1 88 ? -5.417 -3.316 11.644 1.00 94.81 88 ILE A CA 1
ATOM 696 C C . ILE A 1 88 ? -5.862 -4.225 12.787 1.00 94.81 88 ILE A C 1
ATOM 698 O O . ILE A 1 88 ? -6.882 -4.901 12.745 1.00 94.81 88 ILE A O 1
ATOM 702 N N . SER A 1 89 ? -5.091 -4.216 13.869 1.00 90.25 89 SER A N 1
ATOM 703 C CA . SER A 1 89 ? -5.382 -4.997 15.070 1.00 90.25 89 SER A CA 1
ATOM 704 C C . SER A 1 89 ? -6.112 -4.163 16.121 1.00 90.25 89 SER A C 1
ATOM 706 O O . SER A 1 89 ? -5.768 -3.015 16.390 1.00 90.25 89 SER A O 1
ATOM 708 N N . GLY A 1 90 ? -7.109 -4.737 16.784 1.00 75.75 90 GLY A N 1
ATOM 709 C CA . GLY A 1 90 ? -7.786 -4.080 17.902 1.00 75.75 90 GLY A CA 1
ATOM 710 C C . GLY A 1 90 ? -9.281 -4.339 17.905 1.00 75.75 90 GLY A C 1
ATOM 711 O O . GLY A 1 90 ? -9.905 -4.513 16.865 1.00 75.75 90 GLY A O 1
ATOM 712 N N . LYS A 1 91 ? -9.870 -4.381 19.100 1.00 60.88 91 LYS A N 1
ATOM 713 C CA . LYS A 1 91 ? -11.314 -4.557 19.249 1.00 60.88 91 LYS A CA 1
ATOM 714 C C . LYS A 1 91 ? -12.016 -3.245 18.902 1.00 60.88 91 LYS A C 1
ATOM 716 O O . LYS A 1 91 ? -11.685 -2.213 19.482 1.00 60.88 91 LYS A O 1
ATOM 721 N N . PHE A 1 92 ? -13.024 -3.303 18.032 1.00 56.62 92 PHE A N 1
ATOM 722 C CA . PHE A 1 92 ? -14.111 -2.324 18.016 1.00 56.62 92 PHE A CA 1
ATOM 723 C C . PHE A 1 92 ? -14.809 -2.393 19.382 1.00 56.62 92 PHE A C 1
ATOM 725 O O . PHE A 1 92 ? -15.755 -3.153 19.581 1.00 56.62 92 PHE A O 1
ATOM 732 N N . ILE A 1 93 ? -14.311 -1.648 20.368 1.00 56.00 93 ILE A N 1
ATOM 733 C CA . ILE A 1 93 ? -15.129 -1.332 21.534 1.00 56.00 93 ILE A CA 1
ATOM 734 C C . ILE A 1 93 ? -16.065 -0.246 21.030 1.00 56.00 93 ILE A C 1
ATOM 736 O O . ILE A 1 93 ? -15.653 0.891 20.826 1.00 56.00 93 ILE A O 1
ATOM 740 N N . ASN A 1 94 ? -17.289 -0.651 20.708 1.00 46.97 94 ASN A N 1
ATOM 741 C CA . ASN A 1 94 ? -18.356 0.216 20.240 1.00 46.97 94 ASN A CA 1
ATOM 742 C C . ASN A 1 94 ? -18.377 1.501 21.095 1.00 46.97 94 ASN A C 1
ATOM 744 O O . ASN A 1 94 ? -18.645 1.433 22.296 1.00 46.97 94 ASN A O 1
ATOM 748 N N . MET A 1 95 ? -18.067 2.660 20.500 1.00 48.62 95 MET A N 1
ATOM 749 C CA . MET A 1 95 ? -18.009 3.969 21.182 1.00 48.62 95 MET A CA 1
ATOM 750 C C . MET A 1 95 ? -19.341 4.363 21.848 1.00 48.62 95 MET A C 1
ATOM 752 O O . MET A 1 95 ? -19.390 5.315 22.618 1.00 48.62 95 MET A O 1
ATOM 756 N N . ILE A 1 96 ? -20.414 3.602 21.615 1.00 52.47 96 ILE A N 1
ATOM 757 C CA . ILE A 1 96 ? -21.710 3.750 22.285 1.00 52.47 96 ILE A CA 1
ATOM 758 C C . ILE A 1 96 ? -21.619 3.449 23.798 1.00 52.47 96 ILE A C 1
ATOM 760 O O . ILE A 1 96 ? -22.406 3.989 24.570 1.00 52.47 96 ILE A O 1
ATOM 764 N N . LEU A 1 97 ? -20.648 2.651 24.264 1.00 48.38 97 LEU A N 1
ATOM 765 C CA . LEU A 1 97 ? -20.557 2.262 25.683 1.00 48.38 97 LEU A CA 1
ATOM 766 C C . LEU A 1 97 ? -19.719 3.199 26.573 1.00 48.38 97 LEU A C 1
ATOM 768 O O . LEU A 1 97 ? -19.667 2.971 27.776 1.00 48.38 97 LEU A O 1
ATOM 772 N N . GLN A 1 98 ? -19.097 4.260 26.042 1.00 48.03 98 GLN A N 1
ATOM 773 C CA . GLN A 1 98 ? -18.341 5.216 26.876 1.00 48.03 98 GLN A CA 1
ATOM 774 C C . GLN A 1 98 ? -19.189 6.360 27.464 1.00 48.03 98 GLN A C 1
ATOM 776 O O . GLN A 1 98 ? -18.658 7.171 28.213 1.00 48.03 98 GLN A O 1
ATOM 781 N N . ASN A 1 99 ? -20.505 6.391 27.206 1.00 44.28 99 ASN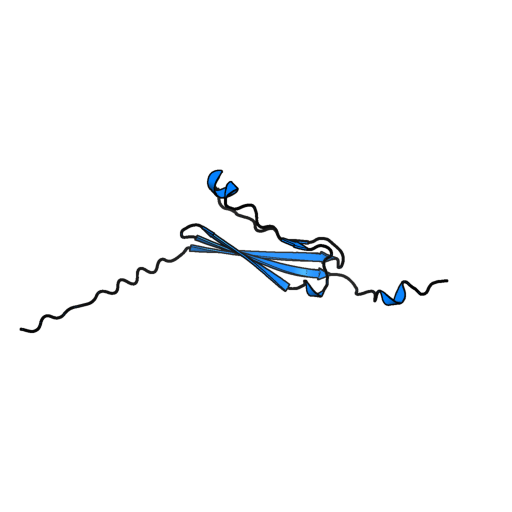 A N 1
ATOM 782 C CA . ASN A 1 99 ? -21.429 7.385 27.780 1.00 44.28 99 ASN A CA 1
ATOM 783 C C . ASN A 1 99 ? -22.395 6.816 28.837 1.00 44.28 99 ASN A C 1
ATOM 785 O O . ASN A 1 99 ? -23.370 7.476 29.188 1.00 44.28 99 ASN A O 1
ATOM 789 N N . ILE A 1 100 ? -22.157 5.607 29.357 1.00 48.78 100 ILE A N 1
ATOM 790 C CA . ILE A 1 100 ? -22.957 5.051 30.460 1.00 48.78 100 ILE A CA 1
ATOM 791 C C . ILE A 1 100 ? -22.022 4.575 31.573 1.00 48.78 100 ILE A C 1
ATOM 793 O O . ILE A 1 100 ? -21.775 3.386 31.744 1.00 48.78 100 ILE A O 1
ATOM 797 N N . SER A 1 101 ? -21.513 5.526 32.352 1.00 37.62 101 SER A N 1
ATOM 798 C CA . SER A 1 101 ? -21.133 5.281 33.743 1.00 37.62 101 SER A CA 1
ATOM 799 C C . SER A 1 101 ? -21.221 6.587 34.535 1.00 37.62 101 SER A C 1
ATOM 801 O O . SER A 1 101 ? -20.322 7.417 34.439 1.00 37.62 101 SER A O 1
ATOM 803 N N . MET A 1 102 ? -22.363 6.714 35.221 1.00 38.72 102 MET A N 1
ATOM 804 C CA . MET A 1 102 ? -22.640 7.329 36.532 1.00 38.72 102 MET A CA 1
ATOM 805 C C . MET A 1 102 ? -21.906 8.610 36.945 1.00 38.72 102 MET A C 1
ATOM 807 O O . MET A 1 102 ? -20.678 8.554 37.164 1.00 38.72 102 MET A O 1
#

Organism: NCBI:txid48269

Secondary structure (DSSP, 8-state):
----------------EEEEEEEEEEEETTS-EEE-----S---HHHHHHS----EEESS--GGG-EEEEEEEEETTEEEEEEEEEEEES----GGGGG---

pLDDT: mean 71.9, std 20.8, range [32.56, 96.56]

Radius of gyration: 23.64 Å; chains: 1; bounding box: 45×24×98 Å

InterPro domains:
  IPR036179 Immunoglobulin-like domain superfamily [SSF48726] (22-88)